Protein AF-A0A370I7J9-F1 (afdb_monomer_lite)

Secondary structure (DSSP, 8-state):
--------TTTTTTSPPSS--HHHHHHHHHHTSSS-TTT-HHHHHHHHHHHHTTS----GGG--

Structure (mmCIF, N/CA/C/O backbone):
data_AF-A0A370I7J9-F1
#
_entry.id   AF-A0A370I7J9-F1
#
loop_
_atom_site.group_PDB
_atom_site.id
_atom_site.type_symbol
_atom_site.label_atom_id
_atom_site.label_alt_id
_atom_site.label_comp_id
_atom_site.label_asym_id
_atom_site.label_entity_id
_atom_site.label_seq_id
_atom_site.pdbx_PDB_ins_code
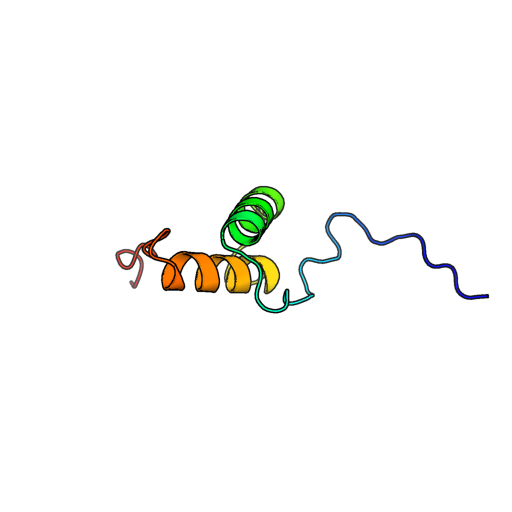_atom_site.Cartn_x
_atom_site.Cartn_y
_atom_site.Cartn_z
_atom_site.occupancy
_atom_site.B_iso_or_equiv
_atom_site.auth_seq_id
_atom_site.auth_comp_id
_atom_site.auth_asym_id
_atom_site.auth_atom_id
_atom_site.pdbx_PDB_model_num
ATOM 1 N N . MET A 1 1 ? 22.231 6.902 -27.885 1.00 36.00 1 MET A N 1
ATOM 2 C CA . MET A 1 1 ? 21.723 7.467 -26.616 1.00 36.00 1 MET A CA 1
ATOM 3 C C . MET A 1 1 ? 20.405 6.775 -26.330 1.00 36.00 1 MET A C 1
ATOM 5 O O . MET A 1 1 ? 19.557 6.794 -27.204 1.00 36.00 1 MET A O 1
ATOM 9 N N . ARG A 1 2 ? 20.293 6.032 -25.223 1.00 45.59 2 ARG A N 1
ATOM 10 C CA . ARG A 1 2 ? 19.110 5.209 -24.927 1.00 45.59 2 ARG A CA 1
ATOM 11 C C . ARG A 1 2 ? 18.010 6.095 -24.349 1.00 45.59 2 ARG A C 1
ATOM 13 O O . ARG A 1 2 ? 18.223 6.763 -23.342 1.00 45.59 2 ARG A O 1
ATOM 20 N N . GLU A 1 3 ? 16.885 6.103 -25.045 1.00 40.34 3 GLU A N 1
ATOM 21 C CA . GLU A 1 3 ? 15.693 6.901 -24.794 1.00 40.34 3 GLU A CA 1
ATOM 22 C C . GLU A 1 3 ? 14.983 6.397 -23.530 1.00 40.34 3 GLU A C 1
ATOM 24 O O . GLU A 1 3 ? 14.453 5.290 -23.483 1.00 40.34 3 GLU A O 1
ATOM 29 N N . ALA A 1 4 ? 15.026 7.208 -22.475 1.00 43.62 4 ALA A N 1
ATOM 30 C CA . ALA A 1 4 ? 14.347 6.975 -21.208 1.00 43.62 4 ALA A CA 1
ATOM 31 C C . ALA A 1 4 ? 13.009 7.731 -21.201 1.00 43.62 4 ALA A C 1
ATOM 33 O O . ALA A 1 4 ? 12.887 8.751 -20.532 1.00 43.62 4 ALA A O 1
ATOM 34 N N . ALA A 1 5 ? 12.028 7.286 -21.991 1.00 49.97 5 ALA A N 1
ATOM 35 C CA . ALA A 1 5 ? 10.684 7.875 -21.972 1.00 49.97 5 ALA A CA 1
ATOM 36 C C . ALA A 1 5 ? 9.618 6.957 -22.601 1.00 49.97 5 ALA A C 1
ATOM 38 O O . ALA A 1 5 ? 9.127 7.253 -23.678 1.00 49.97 5 ALA A O 1
ATOM 39 N N . THR A 1 6 ? 9.256 5.858 -21.931 1.00 45.34 6 THR A N 1
ATOM 40 C CA . THR A 1 6 ? 7.931 5.190 -22.028 1.00 45.34 6 THR A CA 1
ATOM 41 C C . THR A 1 6 ? 7.737 4.253 -20.824 1.00 45.34 6 THR A C 1
ATOM 43 O O . THR A 1 6 ? 7.475 3.061 -20.959 1.00 45.34 6 THR A O 1
ATOM 46 N N . VAL A 1 7 ? 7.890 4.763 -19.595 1.00 44.78 7 VAL A N 1
ATOM 47 C CA . VAL A 1 7 ? 7.307 4.041 -18.453 1.00 44.78 7 VAL A CA 1
ATOM 48 C C . VAL A 1 7 ? 5.806 4.264 -18.551 1.00 44.78 7 VAL A C 1
ATOM 50 O O . VAL A 1 7 ? 5.293 5.300 -18.137 1.00 44.78 7 VAL A O 1
ATOM 53 N N . ASP A 1 8 ? 5.122 3.310 -19.174 1.00 48.41 8 ASP A N 1
ATOM 54 C CA . ASP A 1 8 ? 3.677 3.163 -19.086 1.00 48.41 8 ASP A CA 1
ATOM 55 C C . ASP A 1 8 ? 3.274 3.321 -17.612 1.00 48.41 8 ASP A C 1
ATOM 57 O O . ASP A 1 8 ? 3.884 2.722 -16.722 1.00 48.41 8 ASP A O 1
ATOM 61 N N . MET A 1 9 ? 2.253 4.119 -17.322 1.00 51.41 9 MET A N 1
ATOM 62 C CA . MET A 1 9 ? 1.803 4.353 -15.944 1.00 51.41 9 MET A CA 1
ATOM 63 C C . MET A 1 9 ? 1.261 3.058 -15.287 1.00 51.41 9 MET A C 1
ATOM 65 O O . MET A 1 9 ? 1.148 2.981 -14.066 1.00 51.41 9 MET A O 1
ATOM 69 N N . PHE A 1 10 ? 1.030 2.007 -16.093 1.00 49.06 10 PHE A N 1
ATOM 70 C CA . PHE A 1 10 ? 0.725 0.621 -15.706 1.00 49.06 10 PHE A CA 1
ATOM 71 C C . PHE A 1 10 ? 1.953 -0.324 -15.680 1.00 49.06 10 PHE A C 1
ATOM 73 O O . PHE A 1 10 ? 1.855 -1.464 -15.228 1.00 49.06 10 PHE A O 1
ATOM 80 N N . SER A 1 11 ? 3.135 0.139 -16.098 1.00 59.72 11 SER A N 1
ATOM 81 C CA . SER A 1 11 ? 4.370 -0.647 -16.287 1.00 59.72 11 SER A CA 1
ATOM 82 C C . SER A 1 11 ? 5.349 -0.597 -15.111 1.00 59.72 11 SER A C 1
ATOM 84 O O . SER A 1 11 ? 6.531 -0.886 -15.244 1.00 59.72 11 SER A O 1
ATOM 86 N N . THR A 1 12 ? 4.899 -0.228 -13.914 1.00 67.56 12 THR A N 1
ATOM 87 C CA . THR A 1 12 ? 5.699 -0.457 -12.694 1.00 67.56 12 THR A CA 1
ATOM 88 C C . THR A 1 12 ? 5.138 -1.577 -11.830 1.00 67.56 12 THR A C 1
ATOM 90 O O . THR A 1 12 ? 5.724 -1.877 -10.793 1.00 67.56 12 THR A O 1
ATOM 93 N N . CYS A 1 13 ? 4.051 -2.238 -12.253 1.00 77.62 13 CYS A N 1
ATOM 94 C CA . CYS A 1 13 ? 3.393 -3.304 -11.489 1.00 77.62 13 CYS A CA 1
ATOM 95 C C . CYS A 1 13 ? 4.346 -4.434 -11.078 1.00 77.62 13 CYS A C 1
ATOM 97 O O . CYS A 1 13 ? 4.119 -5.045 -10.042 1.00 77.62 13 CYS A O 1
ATOM 99 N N . TRP A 1 14 ? 5.420 -4.671 -11.835 1.00 74.44 14 TRP A N 1
ATOM 100 C CA . TRP A 1 14 ? 6.430 -5.706 -11.589 1.00 74.44 14 TRP A CA 1
ATOM 101 C C . TRP A 1 14 ? 7.585 -5.295 -10.664 1.00 74.44 14 TRP A C 1
ATOM 103 O O . TRP A 1 14 ? 8.372 -6.154 -10.273 1.00 74.44 14 TRP A O 1
ATOM 113 N N . ILE A 1 15 ? 7.714 -4.017 -10.294 1.00 80.12 15 ILE A N 1
ATOM 114 C CA . ILE A 1 15 ? 8.793 -3.555 -9.408 1.00 80.12 15 ILE A CA 1
ATOM 115 C C . ILE A 1 15 ? 8.305 -3.567 -7.964 1.00 80.12 15 ILE A C 1
ATOM 117 O O . ILE A 1 15 ? 7.373 -2.845 -7.615 1.00 80.12 15 ILE A O 1
ATOM 121 N N . GLU A 1 16 ? 8.960 -4.339 -7.101 1.00 80.00 16 GLU A N 1
ATOM 122 C CA . GLU A 1 16 ? 8.684 -4.296 -5.667 1.00 80.00 16 GLU A CA 1
ATOM 123 C C . GLU A 1 16 ? 9.196 -2.972 -5.056 1.00 80.00 16 GLU A C 1
ATOM 125 O O . GLU A 1 16 ? 10.377 -2.648 -5.196 1.00 80.00 16 GLU A O 1
ATOM 130 N N . PRO A 1 17 ? 8.335 -2.175 -4.396 1.00 80.12 17 PRO A N 1
ATOM 131 C CA . PRO A 1 17 ? 8.746 -0.945 -3.743 1.00 80.12 17 PRO A CA 1
ATOM 132 C C . PRO A 1 17 ? 9.511 -1.284 -2.463 1.00 80.12 17 PRO A C 1
ATOM 134 O O . PRO A 1 17 ? 9.051 -2.072 -1.635 1.00 80.12 17 PRO A O 1
ATOM 137 N N . ILE A 1 18 ? 10.672 -0.658 -2.291 1.00 82.94 18 ILE A N 1
ATOM 138 C CA . ILE A 1 18 ? 11.511 -0.839 -1.108 1.00 82.94 18 ILE A CA 1
ATOM 139 C C . ILE A 1 18 ? 10.855 -0.088 0.053 1.00 82.94 18 ILE A C 1
ATOM 141 O O . ILE A 1 18 ? 10.824 1.139 0.038 1.00 82.94 18 ILE A O 1
ATOM 145 N N . ALA A 1 19 ? 10.322 -0.833 1.024 1.00 82.56 19 ALA A N 1
ATOM 146 C CA . ALA A 1 19 ? 9.774 -0.331 2.288 1.00 82.56 19 ALA A CA 1
ATOM 147 C C . ALA A 1 19 ? 8.946 0.974 2.160 1.00 82.56 19 ALA A C 1
ATOM 149 O O . ALA A 1 19 ? 9.337 1.998 2.725 1.00 82.56 19 ALA A O 1
ATOM 150 N N . PRO A 1 20 ? 7.814 0.969 1.422 1.00 85.00 20 PRO A N 1
ATOM 151 C CA . PRO A 1 20 ? 6.975 2.159 1.321 1.00 85.00 20 PRO A CA 1
ATOM 152 C C . PRO A 1 20 ? 6.455 2.566 2.706 1.00 85.00 20 PRO A C 1
ATOM 154 O O . PRO A 1 20 ? 6.195 1.712 3.552 1.00 85.00 20 PRO A O 1
ATOM 157 N N . THR A 1 21 ? 6.266 3.864 2.940 1.00 90.38 21 THR A N 1
ATOM 158 C CA . THR A 1 21 ? 5.566 4.345 4.141 1.00 90.38 21 THR A CA 1
ATOM 159 C C . THR A 1 21 ? 4.090 3.920 4.105 1.00 90.38 21 THR A C 1
ATOM 161 O O . THR A 1 21 ? 3.573 3.615 3.027 1.00 90.38 21 THR A O 1
ATOM 164 N N . PRO A 1 22 ? 3.362 3.921 5.237 1.00 90.62 22 PRO A N 1
ATOM 165 C CA . PRO A 1 22 ? 1.927 3.623 5.240 1.00 90.62 22 PRO A CA 1
ATOM 166 C C . PRO A 1 22 ? 1.128 4.495 4.258 1.00 90.62 22 PRO A C 1
ATOM 168 O O . PRO A 1 22 ? 0.281 3.991 3.525 1.00 90.62 22 PRO A O 1
ATOM 171 N N . GLU A 1 23 ? 1.453 5.784 4.156 1.00 89.81 23 GLU A N 1
ATOM 172 C CA . GLU A 1 23 ? 0.829 6.711 3.202 1.00 89.81 23 GLU A CA 1
ATOM 173 C C . GLU A 1 23 ? 1.112 6.317 1.744 1.00 89.81 23 GLU A C 1
ATOM 175 O O . GLU A 1 23 ? 0.202 6.261 0.915 1.00 89.81 23 GLU A O 1
ATOM 180 N N . GLN A 1 24 ? 2.363 5.964 1.429 1.00 87.38 24 GLN A N 1
ATOM 181 C CA . GLN A 1 24 ? 2.730 5.458 0.104 1.00 87.38 24 GLN A CA 1
ATOM 182 C C . GLN A 1 24 ? 2.049 4.122 -0.196 1.00 87.38 24 GLN A C 1
ATOM 184 O O . GLN A 1 24 ? 1.626 3.886 -1.326 1.00 87.38 24 GLN A O 1
ATOM 189 N N . ALA A 1 25 ? 1.908 3.252 0.802 1.00 90.56 25 ALA A N 1
ATOM 190 C CA . ALA A 1 25 ? 1.206 1.988 0.667 1.00 90.56 25 ALA A CA 1
ATOM 191 C C . ALA A 1 25 ? -0.283 2.207 0.347 1.00 90.56 25 ALA A C 1
ATOM 193 O O . ALA A 1 25 ? -0.816 1.541 -0.542 1.00 90.56 25 ALA A O 1
ATOM 194 N N . HIS A 1 26 ? -0.936 3.187 0.977 1.00 90.31 26 HIS A N 1
ATOM 195 C CA . HIS A 1 26 ? -2.297 3.586 0.611 1.00 90.31 26 HIS A CA 1
ATOM 196 C C . HIS A 1 26 ? -2.383 4.088 -0.835 1.00 90.31 26 HIS A C 1
ATOM 198 O O . HIS A 1 26 ? -3.241 3.618 -1.585 1.00 90.31 26 HIS A O 1
ATOM 204 N N . ALA A 1 27 ? -1.464 4.958 -1.262 1.00 88.75 27 ALA A N 1
ATOM 205 C CA . ALA A 1 27 ? -1.424 5.441 -2.642 1.00 88.75 27 ALA A CA 1
ATOM 206 C C . ALA A 1 27 ? -1.215 4.297 -3.652 1.00 88.75 27 ALA A C 1
ATOM 208 O O . ALA A 1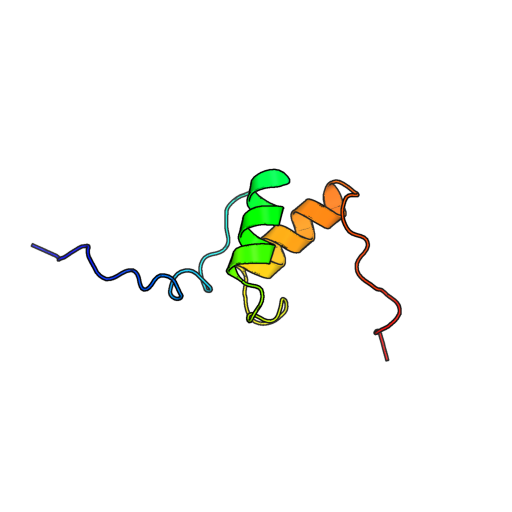 27 ? -1.896 4.231 -4.671 1.00 88.75 27 ALA A O 1
ATOM 209 N N . ILE A 1 28 ? -0.331 3.340 -3.349 1.00 88.69 28 ILE A N 1
ATOM 210 C CA . ILE A 1 28 ? -0.108 2.150 -4.182 1.00 88.69 28 ILE A CA 1
ATOM 211 C C . ILE A 1 28 ? -1.384 1.305 -4.281 1.00 88.69 28 ILE A C 1
ATOM 213 O O . ILE A 1 28 ? -1.747 0.881 -5.374 1.00 88.69 28 ILE A O 1
ATOM 217 N N . MET A 1 29 ? -2.089 1.074 -3.172 1.00 87.88 29 MET A N 1
ATOM 218 C CA . MET A 1 29 ? -3.350 0.321 -3.180 1.00 87.88 29 MET A CA 1
ATOM 219 C C . MET A 1 29 ? -4.429 1.004 -4.032 1.00 87.88 29 MET A C 1
ATOM 221 O O . MET A 1 29 ? -5.187 0.310 -4.703 1.00 87.88 29 MET A O 1
ATOM 225 N N . GLN A 1 30 ? -4.468 2.341 -4.036 1.00 88.81 30 GLN A N 1
ATOM 226 C CA . GLN A 1 30 ? -5.385 3.138 -4.859 1.00 88.81 30 GLN A CA 1
ATOM 227 C C . GLN A 1 30 ? -4.997 3.138 -6.344 1.00 88.81 30 GLN A C 1
ATOM 229 O O . GLN A 1 30 ? -5.859 3.035 -7.210 1.00 88.81 30 GLN A O 1
ATOM 234 N N . MET A 1 31 ? -3.702 3.222 -6.655 1.00 84.88 31 MET A N 1
ATOM 235 C CA . MET A 1 31 ? -3.206 3.190 -8.037 1.00 84.88 31 MET A CA 1
ATOM 236 C C . MET A 1 31 ? -3.355 1.804 -8.676 1.00 84.88 31 MET A C 1
ATOM 238 O O . MET A 1 31 ? -3.574 1.695 -9.876 1.00 84.88 31 MET A O 1
ATOM 242 N N . HIS A 1 32 ? -3.257 0.743 -7.875 1.00 85.06 32 HIS A N 1
ATOM 243 C CA . HIS A 1 32 ? -3.307 -0.647 -8.326 1.00 85.06 32 HIS A CA 1
ATOM 244 C C . HIS A 1 32 ? -4.618 -1.347 -7.924 1.00 85.06 32 HIS A C 1
ATOM 246 O O . HIS A 1 32 ? -4.599 -2.531 -7.589 1.00 85.06 32 HIS A O 1
ATOM 252 N N . LEU A 1 33 ? -5.755 -0.635 -7.951 1.00 81.19 33 LEU A N 1
ATOM 253 C CA . LEU A 1 33 ? -7.079 -1.196 -7.625 1.00 81.19 33 LEU A CA 1
ATOM 254 C C . LEU A 1 33 ? -7.472 -2.371 -8.532 1.00 81.19 33 LEU A C 1
ATOM 256 O O . LEU A 1 33 ? -8.068 -3.334 -8.056 1.00 81.19 33 LEU A O 1
ATOM 260 N N . ASP A 1 34 ? -7.104 -2.300 -9.813 1.00 82.12 34 ASP A N 1
ATOM 261 C CA . ASP A 1 34 ? -7.374 -3.349 -10.807 1.00 82.12 34 ASP A CA 1
ATOM 262 C C . ASP A 1 34 ? -6.413 -4.546 -10.676 1.00 82.12 34 ASP A C 1
ATOM 264 O O . ASP A 1 34 ? -6.702 -5.666 -11.092 1.00 82.12 34 ASP A O 1
ATOM 268 N N . CYS A 1 35 ? -5.261 -4.345 -10.027 1.00 84.06 35 CYS A N 1
ATOM 269 C CA . CYS A 1 35 ? -4.294 -5.410 -9.834 1.00 84.06 35 CYS A CA 1
ATOM 270 C C . CYS A 1 35 ? -4.699 -6.344 -8.690 1.00 84.06 35 CYS A C 1
ATOM 272 O O . CYS A 1 35 ? -5.026 -5.928 -7.572 1.00 84.06 35 CYS A O 1
ATOM 274 N N . ARG A 1 36 ? -4.527 -7.646 -8.902 1.00 81.56 36 ARG A N 1
ATOM 275 C CA . ARG A 1 36 ? -4.592 -8.624 -7.814 1.00 81.56 36 ARG A CA 1
ATOM 276 C C . ARG A 1 36 ? -3.327 -8.552 -6.961 1.00 81.56 36 ARG A C 1
ATOM 278 O O . ARG A 1 36 ? -2.227 -8.344 -7.469 1.00 81.56 36 ARG A O 1
ATOM 285 N N . THR A 1 37 ? -3.473 -8.709 -5.646 1.00 84.31 37 THR A N 1
ATOM 286 C CA . THR A 1 37 ? -2.339 -8.700 -4.703 1.00 84.31 37 THR A CA 1
ATOM 287 C C . THR A 1 37 ? -1.362 -9.849 -4.977 1.00 84.31 37 THR A C 1
ATOM 289 O 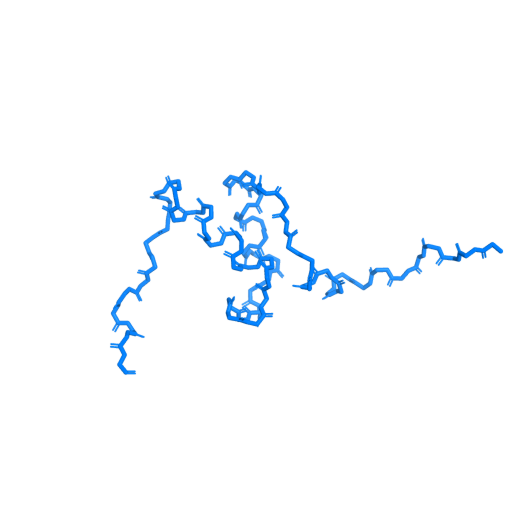O . THR A 1 37 ? -0.157 -9.708 -4.766 1.00 84.31 37 THR A O 1
ATOM 292 N N . GLU A 1 38 ? -1.869 -10.988 -5.450 1.00 80.06 38 GLU A N 1
ATOM 293 C CA . GLU A 1 38 ? -1.056 -12.153 -5.801 1.00 80.06 38 GLU A CA 1
ATOM 294 C C . GLU A 1 38 ? -0.204 -11.919 -7.058 1.00 80.06 38 GLU A C 1
ATOM 296 O O . GLU A 1 38 ? 0.949 -12.337 -7.067 1.00 80.06 38 GLU A O 1
ATOM 301 N N . ASP A 1 39 ? -0.695 -11.159 -8.039 1.00 81.56 39 ASP A N 1
ATOM 302 C CA . ASP A 1 39 ? 0.003 -10.900 -9.308 1.00 81.56 39 ASP A CA 1
ATOM 303 C C . ASP A 1 39 ? 0.871 -9.628 -9.291 1.00 81.56 39 ASP A C 1
ATOM 305 O O . ASP A 1 39 ? 1.846 -9.523 -10.032 1.00 81.56 39 ASP A O 1
ATOM 309 N N . CYS A 1 40 ? 0.560 -8.653 -8.429 1.00 87.25 40 CYS A N 1
ATOM 310 C CA . CYS A 1 40 ? 1.246 -7.360 -8.393 1.00 87.25 40 CYS A CA 1
ATOM 311 C C . CYS A 1 40 ? 2.160 -7.216 -7.161 1.00 87.25 40 CYS A C 1
ATOM 313 O O . CYS A 1 40 ? 1.665 -6.964 -6.053 1.00 87.25 40 CYS A O 1
ATOM 315 N N . PRO A 1 41 ? 3.500 -7.306 -7.311 1.00 86.75 41 PRO A N 1
ATOM 316 C CA . PRO A 1 41 ? 4.438 -7.125 -6.201 1.00 86.75 41 PRO A CA 1
ATOM 317 C C . PRO A 1 41 ? 4.315 -5.763 -5.507 1.00 86.75 41 PRO A C 1
ATOM 319 O O . PRO A 1 41 ? 4.475 -5.704 -4.286 1.00 86.75 41 PRO A O 1
ATOM 322 N N . ARG A 1 42 ? 3.945 -4.687 -6.223 1.00 88.06 42 ARG A N 1
ATOM 323 C CA . ARG A 1 42 ? 3.661 -3.381 -5.594 1.00 88.06 42 ARG A CA 1
ATOM 324 C C . ARG A 1 42 ? 2.514 -3.467 -4.605 1.00 88.06 42 ARG A C 1
ATOM 326 O O . ARG A 1 42 ? 2.660 -3.062 -3.452 1.00 88.06 42 ARG A O 1
ATOM 333 N N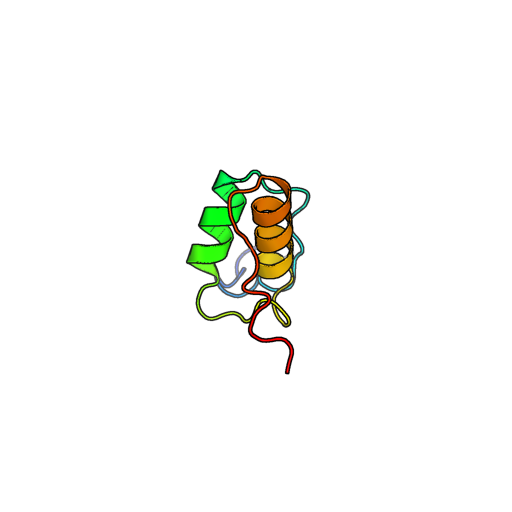 . ARG A 1 43 ? 1.394 -4.042 -5.042 1.00 88.00 43 ARG A N 1
ATOM 334 C CA . ARG A 1 43 ? 0.207 -4.199 -4.204 1.00 88.00 43 ARG A CA 1
ATOM 335 C C . ARG A 1 43 ? 0.487 -5.117 -3.016 1.00 88.00 43 ARG A C 1
ATOM 337 O O . ARG A 1 43 ? 0.082 -4.814 -1.898 1.00 88.00 43 ARG A O 1
ATOM 344 N N . ARG A 1 44 ? 1.260 -6.186 -3.224 1.00 89.62 44 ARG A N 1
ATOM 345 C CA . ARG A 1 44 ? 1.696 -7.095 -2.155 1.00 89.62 44 ARG A CA 1
ATOM 346 C C . ARG A 1 44 ? 2.585 -6.418 -1.114 1.00 89.62 44 ARG A C 1
ATOM 348 O O . ARG A 1 44 ? 2.445 -6.681 0.077 1.00 89.62 44 ARG A O 1
ATOM 355 N N . ALA A 1 45 ? 3.532 -5.585 -1.538 1.00 90.12 45 ALA A N 1
ATOM 356 C CA . ALA A 1 45 ? 4.386 -4.822 -0.628 1.00 90.12 45 ALA A CA 1
ATOM 357 C C . ALA A 1 45 ? 3.582 -3.787 0.169 1.00 90.12 45 ALA A C 1
ATOM 359 O O . ALA A 1 45 ? 3.715 -3.727 1.388 1.00 90.12 45 ALA A O 1
ATOM 360 N N . ALA A 1 46 ? 2.692 -3.046 -0.496 1.00 90.62 46 ALA A N 1
ATOM 361 C CA . ALA A 1 46 ? 1.797 -2.105 0.167 1.00 90.62 46 ALA A CA 1
ATOM 362 C C . ALA A 1 46 ? 0.895 -2.798 1.197 1.00 90.62 46 ALA A C 1
ATOM 364 O O . ALA A 1 46 ? 0.807 -2.351 2.336 1.00 90.62 46 ALA A O 1
ATOM 365 N N . LEU A 1 47 ? 0.293 -3.936 0.833 1.00 89.06 47 LEU A N 1
ATOM 366 C CA . LEU A 1 47 ? -0.508 -4.729 1.760 1.00 89.06 47 LEU A CA 1
ATOM 367 C C . LEU A 1 47 ? 0.309 -5.146 2.989 1.00 89.06 47 LEU A C 1
ATOM 369 O O . LEU A 1 47 ? -0.139 -4.925 4.106 1.00 89.06 47 LEU A O 1
ATOM 373 N N . ARG A 1 48 ? 1.519 -5.690 2.800 1.00 89.75 48 ARG A N 1
ATOM 374 C CA . ARG A 1 48 ? 2.403 -6.084 3.914 1.00 89.75 48 ARG A CA 1
ATOM 375 C C . ARG A 1 48 ? 2.682 -4.927 4.870 1.00 89.75 48 ARG A C 1
ATOM 377 O O . ARG A 1 48 ? 2.572 -5.117 6.076 1.00 89.75 48 ARG A O 1
ATOM 384 N N . VAL A 1 49 ? 2.991 -3.741 4.344 1.00 91.38 49 VAL A N 1
ATOM 385 C CA . VAL A 1 49 ? 3.240 -2.546 5.166 1.00 91.38 49 VAL A CA 1
ATOM 386 C C . VAL A 1 49 ? 1.994 -2.141 5.947 1.00 91.38 49 VAL A C 1
ATOM 388 O O . VAL A 1 49 ? 2.090 -1.891 7.143 1.00 91.38 49 VAL A O 1
ATOM 391 N N . LEU A 1 50 ? 0.823 -2.112 5.308 1.00 90.19 50 LEU A N 1
ATOM 392 C CA . LEU A 1 50 ? -0.424 -1.738 5.979 1.00 90.19 50 LEU A CA 1
ATOM 393 C C . LEU A 1 50 ? -0.832 -2.748 7.058 1.00 90.19 50 LEU A C 1
ATOM 395 O O . LEU A 1 50 ? -1.322 -2.342 8.110 1.00 90.19 50 LEU A O 1
ATOM 399 N N . VAL A 1 51 ? -0.588 -4.041 6.827 1.00 89.94 51 VAL A N 1
ATOM 400 C CA . VAL A 1 51 ? -0.795 -5.100 7.826 1.00 89.94 51 VAL A CA 1
ATOM 401 C C . VAL A 1 51 ? 0.172 -4.935 8.995 1.00 89.94 51 VAL A C 1
ATOM 403 O O . VAL A 1 51 ? -0.253 -4.941 10.146 1.00 89.94 51 VAL A O 1
ATOM 406 N N . GLN A 1 52 ? 1.461 -4.726 8.717 1.00 87.62 52 GLN A N 1
ATOM 407 C CA . GLN A 1 52 ? 2.478 -4.526 9.751 1.00 87.62 52 GLN A CA 1
ATOM 408 C C . GLN A 1 52 ? 2.227 -3.254 10.575 1.00 87.62 52 GLN A C 1
ATOM 410 O O . GLN A 1 52 ? 2.476 -3.243 11.777 1.00 87.62 52 GLN A O 1
ATOM 415 N N . ALA A 1 53 ? 1.713 -2.197 9.946 1.00 88.00 53 ALA A N 1
ATOM 416 C CA . ALA A 1 53 ? 1.330 -0.958 10.613 1.00 88.00 53 ALA A CA 1
ATOM 417 C C . ALA A 1 53 ? -0.017 -1.055 11.361 1.00 88.00 53 ALA A C 1
ATOM 419 O O . ALA A 1 53 ? -0.401 -0.110 12.044 1.00 88.00 53 ALA A O 1
ATOM 420 N N . GLY A 1 54 ? -0.748 -2.171 11.240 1.00 88.00 54 GLY A N 1
ATOM 421 C CA . GLY A 1 54 ? -2.053 -2.366 11.880 1.00 88.00 54 GLY A CA 1
ATOM 422 C C . GLY A 1 54 ? -3.204 -1.585 11.234 1.00 88.00 54 GLY A C 1
ATOM 423 O O . GLY A 1 54 ? -4.283 -1.499 11.813 1.00 88.00 54 GLY A O 1
ATOM 424 N N . HIS A 1 55 ? -3.002 -1.022 10.039 1.00 82.38 55 HIS A N 1
ATOM 425 C CA . HIS A 1 55 ? -4.020 -0.262 9.303 1.00 82.38 55 HIS A CA 1
ATOM 426 C C . HIS A 1 55 ? -4.946 -1.141 8.461 1.00 82.38 55 HIS A C 1
ATOM 428 O O . HIS A 1 55 ? -6.003 -0.683 8.028 1.00 82.38 55 HIS A O 1
ATOM 434 N N . LEU A 1 56 ? -4.551 -2.386 8.189 1.00 77.00 56 LEU A N 1
ATOM 435 C CA . LEU A 1 56 ? -5.318 -3.305 7.360 1.00 77.00 56 LEU A CA 1
ATOM 436 C C . LEU A 1 56 ? -5.227 -4.714 7.944 1.00 77.00 56 LEU A C 1
ATOM 438 O O . LEU A 1 56 ? -4.141 -5.269 8.074 1.00 77.00 56 LEU A O 1
ATOM 442 N N . VAL A 1 57 ? -6.371 -5.301 8.283 1.00 68.81 57 VAL A N 1
ATOM 443 C CA . VAL A 1 57 ? -6.463 -6.720 8.640 1.00 68.81 57 VAL A CA 1
ATOM 444 C C . VAL A 1 57 ? -6.791 -7.467 7.350 1.00 68.81 57 VAL A C 1
ATOM 446 O O . VAL A 1 57 ? -7.826 -7.171 6.748 1.00 68.81 57 VAL A O 1
ATOM 449 N N . PRO A 1 58 ? -5.915 -8.360 6.853 1.00 65.00 58 PRO A N 1
ATOM 450 C CA . PRO A 1 58 ? -6.253 -9.151 5.685 1.00 65.00 58 PRO A CA 1
ATOM 451 C C . PRO A 1 58 ? -7.482 -9.970 6.054 1.00 65.00 58 PRO A C 1
ATOM 453 O O . PRO A 1 58 ? -7.500 -10.589 7.118 1.00 65.00 58 PRO A O 1
ATOM 456 N N . ASP A 1 59 ? -8.512 -9.915 5.213 1.00 59.53 59 ASP A N 1
ATOM 457 C CA . ASP A 1 59 ? -9.771 -10.608 5.451 1.00 59.53 59 ASP A CA 1
ATOM 458 C C . ASP A 1 59 ? -9.505 -12.119 5.418 1.00 59.53 59 ASP A C 1
ATOM 460 O O . ASP A 1 59 ? -9.503 -12.775 4.376 1.00 59.53 59 ASP A O 1
ATOM 464 N N . SER A 1 60 ? -9.161 -12.665 6.582 1.00 57.75 60 SER A N 1
ATOM 465 C CA . SER A 1 60 ? -8.768 -14.056 6.787 1.00 57.75 60 SER A CA 1
ATOM 466 C C . SER A 1 60 ? -9.954 -15.014 6.656 1.00 57.75 60 SER A C 1
ATOM 468 O O . SER A 1 60 ? -9.779 -16.224 6.768 1.00 57.75 60 SER A O 1
ATOM 470 N N . SER A 1 61 ? -1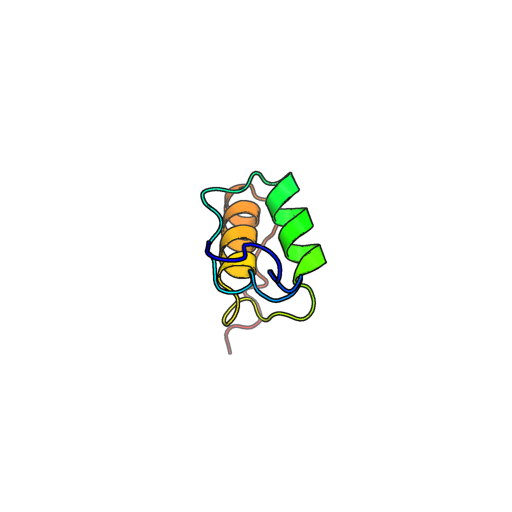1.150 -14.489 6.364 1.00 56.66 61 SER A N 1
ATOM 471 C CA . SER A 1 61 ? -12.375 -15.259 6.153 1.00 56.66 61 SER A CA 1
ATOM 472 C C . SER A 1 61 ? -12.474 -15.919 4.769 1.00 56.66 61 SER A C 1
ATOM 474 O O . SER A 1 61 ? -13.333 -16.774 4.571 1.00 56.66 61 SER A O 1
ATOM 476 N N . ARG A 1 62 ? -11.583 -15.591 3.818 1.00 54.06 62 ARG A N 1
ATOM 477 C CA . ARG A 1 62 ? -11.530 -16.205 2.473 1.00 54.06 62 ARG A CA 1
ATOM 478 C C . ARG A 1 62 ? -10.337 -17.155 2.297 1.00 54.06 62 ARG A C 1
ATOM 480 O O . ARG A 1 62 ? -9.701 -17.180 1.248 1.00 54.06 62 ARG A O 1
ATOM 487 N N . ALA A 1 63 ? -10.014 -17.923 3.332 1.00 48.03 63 ALA A N 1
ATOM 488 C CA . ALA A 1 63 ? -9.258 -19.162 3.186 1.00 48.03 63 ALA A CA 1
ATOM 489 C C . ALA A 1 63 ? -10.278 -20.310 3.108 1.00 48.03 63 ALA A C 1
ATOM 491 O O . ALA A 1 63 ? -10.786 -20.765 4.132 1.00 48.03 63 ALA A O 1
ATOM 492 N N . SER A 1 64 ? -10.665 -20.711 1.896 1.00 42.81 64 SER A N 1
ATOM 493 C CA . SER A 1 64 ? -11.513 -21.884 1.626 1.00 42.81 64 SER A CA 1
ATOM 494 C C 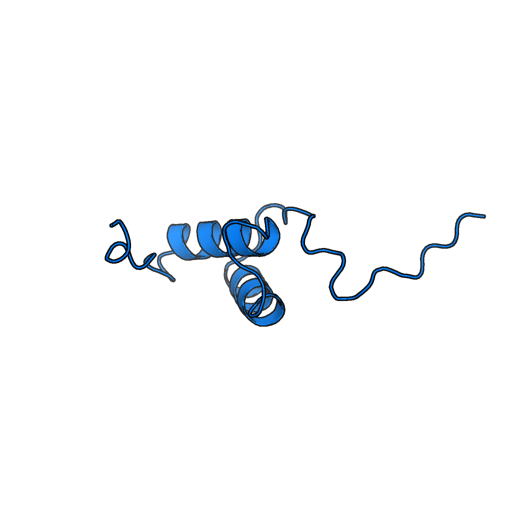. SER A 1 64 ? -10.971 -22.621 0.417 1.00 42.81 64 SER A C 1
ATOM 496 O O . SER A 1 64 ? -10.694 -21.922 -0.584 1.00 42.81 64 SER A O 1
#

Sequence (64 aa):
MREAATVDMFSTCWIEPIAPTPEQAHAIMQMHLDCRTEDCPRRRAALRVLVQAGHLVPDSSRAS

Radius of gyration: 13.71 Å; chains: 1; bounding box: 34×30×38 Å

Foldseek 3Di:
DDDPDDCPLPNCQAPADDQDALVVLVVLCVSQVVPDCVRGNPPVNSQVNCVVVVNDDPPPVPPD

Organism: NCBI:txid45979

pLDDT: mean 75.14, std 16.94, range [36.0, 91.38]